Protein AF-A0A7C1PIM3-F1 (afdb_monomer_lite)

Sequence (66 aa):
MSKEIIIDHKDIATPDGITPHIEKEFKKHDLDLHVNEVEDIEDDFKAGKRRLRVKNTKYFFMPKAP

Radius of gyration: 13.8 Å; chains: 1; bounding box: 41×26×34 Å

Structure (mmCIF, N/CA/C/O backbone):
data_AF-A0A7C1PIM3-F1
#
_entry.id   AF-A0A7C1PIM3-F1
#
loop_
_atom_site.group_PDB
_atom_site.id
_atom_site.type_symbol
_atom_site.label_atom_id
_atom_site.label_alt_id
_atom_site.label_comp_id
_atom_site.label_asym_id
_atom_site.label_entity_id
_atom_site.label_seq_id
_atom_site.pdbx_PDB_ins_code
_atom_site.Cartn_x
_atom_site.Cartn_y
_atom_site.Cartn_z
_atom_site.occupancy
_atom_site.B_iso_or_equiv
_atom_site.auth_seq_id
_atom_site.auth_comp_id
_atom_site.auth_asym_id
_atom_site.auth_atom_id
_atom_site.pdbx_PDB_model_num
ATOM 1 N N . MET A 1 1 ? 6.777 12.294 -9.348 1.00 64.25 1 MET A N 1
ATOM 2 C CA . MET A 1 1 ? 5.466 12.522 -8.702 1.00 64.25 1 MET A CA 1
ATOM 3 C C . MET A 1 1 ? 5.219 11.404 -7.707 1.00 64.25 1 MET A C 1
ATOM 5 O O . MET A 1 1 ? 5.592 10.274 -8.013 1.00 64.25 1 MET A O 1
ATOM 9 N N . SER A 1 2 ? 4.636 11.715 -6.551 1.00 76.19 2 SER A N 1
ATOM 10 C CA . SER A 1 2 ? 4.123 10.720 -5.606 1.00 76.19 2 SER A CA 1
ATOM 11 C C . SER A 1 2 ? 2.656 10.404 -5.923 1.00 76.19 2 SER A C 1
ATOM 13 O O . SER A 1 2 ? 1.919 11.277 -6.383 1.00 76.19 2 SER A O 1
ATOM 15 N N . LYS A 1 3 ? 2.249 9.147 -5.736 1.00 86.38 3 LYS A N 1
ATOM 16 C CA . LYS A 1 3 ? 0.861 8.677 -5.819 1.00 86.38 3 LYS A CA 1
ATOM 17 C C . LYS A 1 3 ? 0.390 8.274 -4.424 1.00 86.38 3 LYS A C 1
ATOM 19 O O . LYS A 1 3 ? 1.183 7.792 -3.622 1.00 86.38 3 LYS A O 1
ATOM 24 N N . GLU A 1 4 ? -0.889 8.481 -4.143 1.00 90.19 4 GLU A N 1
ATOM 25 C CA . GLU A 1 4 ? -1.522 8.042 -2.900 1.00 90.19 4 GLU A CA 1
ATOM 26 C C . GLU A 1 4 ? -2.334 6.771 -3.168 1.00 90.19 4 GLU A C 1
ATOM 28 O O . GLU A 1 4 ? -3.094 6.719 -4.137 1.00 90.19 4 GLU A O 1
ATOM 33 N N . ILE A 1 5 ? -2.150 5.756 -2.326 1.00 90.75 5 ILE A N 1
ATOM 34 C CA . ILE A 1 5 ? -2.902 4.498 -2.346 1.00 90.75 5 ILE A CA 1
ATOM 35 C C . ILE A 1 5 ? -3.667 4.391 -1.033 1.00 90.75 5 ILE A C 1
ATOM 37 O O . ILE A 1 5 ? -3.100 4.621 0.033 1.00 90.75 5 ILE A O 1
ATOM 41 N N . ILE A 1 6 ? -4.940 4.013 -1.102 1.00 91.25 6 ILE A N 1
ATOM 42 C CA . ILE A 1 6 ? -5.795 3.832 0.071 1.00 91.25 6 ILE A CA 1
ATOM 43 C C . ILE A 1 6 ? -6.183 2.360 0.162 1.00 91.25 6 ILE A C 1
ATOM 45 O O . ILE A 1 6 ? -6.774 1.821 -0.769 1.00 91.25 6 ILE A O 1
ATOM 49 N N . ILE A 1 7 ? -5.885 1.727 1.292 1.00 90.44 7 ILE A N 1
ATOM 50 C CA . ILE A 1 7 ? -6.176 0.316 1.559 1.00 90.44 7 ILE A CA 1
ATOM 51 C C . ILE A 1 7 ? -7.071 0.206 2.792 1.00 90.44 7 ILE A C 1
ATOM 53 O O . ILE A 1 7 ? -6.883 0.936 3.764 1.00 90.44 7 ILE A O 1
ATOM 57 N N . ASP A 1 8 ? -8.052 -0.693 2.766 1.00 91.25 8 ASP A N 1
ATOM 58 C CA . ASP A 1 8 ? -8.895 -0.981 3.929 1.00 91.25 8 ASP A CA 1
ATOM 59 C C . ASP A 1 8 ? -8.120 -1.844 4.937 1.00 91.25 8 ASP A C 1
ATOM 61 O O . ASP A 1 8 ? -7.473 -2.824 4.567 1.00 91.25 8 ASP A O 1
ATOM 65 N N . HIS A 1 9 ? -8.184 -1.503 6.225 1.00 90.25 9 HIS A N 1
ATOM 66 C CA . HIS A 1 9 ? -7.528 -2.267 7.291 1.00 90.25 9 HIS A CA 1
ATOM 67 C C . HIS A 1 9 ? -7.997 -3.718 7.351 1.00 90.25 9 HIS A C 1
ATOM 69 O O . HIS A 1 9 ? -7.210 -4.590 7.713 1.00 90.25 9 HIS A O 1
ATOM 75 N N . LYS A 1 10 ? -9.246 -4.000 6.966 1.00 87.94 10 LYS A N 1
ATOM 76 C CA . LYS A 1 10 ? -9.779 -5.370 6.942 1.00 87.94 10 LYS A CA 1
ATOM 77 C C . LYS A 1 10 ? -9.032 -6.267 5.960 1.00 87.94 10 LYS A C 1
ATOM 79 O O . LYS A 1 10 ? -8.816 -7.439 6.256 1.00 87.94 10 LYS A O 1
ATOM 84 N N . ASP A 1 11 ? -8.598 -5.702 4.839 1.00 84.44 11 ASP A N 1
ATOM 85 C CA . ASP A 1 11 ? -7.901 -6.420 3.771 1.00 84.44 11 ASP A CA 1
ATOM 86 C C . ASP A 1 11 ? -6.438 -6.728 4.132 1.00 84.44 11 ASP A C 1
ATOM 88 O O . ASP A 1 11 ? -5.844 -7.673 3.618 1.00 84.44 11 ASP A O 1
ATOM 92 N N . ILE A 1 12 ? -5.862 -5.954 5.056 1.00 83.25 12 ILE A N 1
ATOM 93 C CA . ILE A 1 12 ? -4.475 -6.087 5.529 1.00 83.25 12 ILE A CA 1
ATOM 94 C C . ILE A 1 12 ? -4.383 -6.576 6.980 1.00 83.25 12 ILE A C 1
ATOM 96 O O . ILE A 1 12 ? -3.333 -6.469 7.610 1.00 83.25 12 ILE A O 1
ATOM 100 N N . ALA A 1 13 ? -5.476 -7.113 7.526 1.00 83.38 13 ALA A N 1
ATOM 101 C CA . ALA A 1 13 ? -5.541 -7.552 8.918 1.00 83.38 13 ALA A CA 1
ATOM 102 C C . ALA A 1 13 ? -4.695 -8.807 9.200 1.00 83.38 13 ALA A C 1
ATOM 104 O O . ALA A 1 13 ? -4.345 -9.066 10.350 1.00 83.38 13 ALA A O 1
ATOM 105 N N . THR A 1 14 ? -4.378 -9.598 8.169 1.00 83.38 14 THR A N 1
ATOM 106 C CA . THR A 1 14 ? -3.624 -10.853 8.297 1.00 83.38 14 THR A CA 1
ATOM 107 C C . THR A 1 14 ? -2.406 -10.861 7.375 1.00 83.38 14 THR A C 1
ATOM 109 O O . THR A 1 14 ? -2.508 -10.361 6.254 1.00 83.38 14 THR A O 1
ATOM 112 N N . PRO A 1 15 ? -1.271 -11.455 7.791 1.00 78.25 15 PRO A N 1
ATOM 113 C CA . PRO A 1 15 ? -0.066 -11.535 6.961 1.00 78.25 15 PRO A CA 1
ATOM 114 C C . PRO A 1 15 ? -0.315 -12.110 5.562 1.00 78.25 15 PRO A C 1
ATOM 116 O O . PRO A 1 15 ? 0.201 -11.577 4.583 1.00 78.25 15 PRO A O 1
ATOM 119 N N . ASP A 1 16 ? -1.162 -13.137 5.467 1.00 80.38 16 ASP A N 1
ATOM 120 C CA . ASP A 1 16 ? -1.492 -13.808 4.205 1.00 80.38 16 ASP A CA 1
ATOM 121 C C . ASP A 1 16 ? -2.319 -12.923 3.255 1.00 80.38 16 ASP A C 1
ATOM 123 O O . ASP A 1 16 ? -2.232 -13.066 2.035 1.00 80.38 16 ASP A O 1
ATOM 127 N N . GLY A 1 17 ? -3.106 -11.988 3.798 1.00 73.19 17 GLY A N 1
ATOM 128 C CA . GLY A 1 17 ? -3.910 -11.039 3.024 1.00 73.19 17 GLY A CA 1
ATOM 129 C C . GLY A 1 17 ? -3.140 -9.793 2.587 1.00 73.19 17 GLY A C 1
ATOM 130 O O . GLY A 1 17 ? -3.424 -9.235 1.529 1.00 73.19 17 GLY A O 1
ATOM 131 N N . ILE A 1 18 ? -2.122 -9.375 3.346 1.00 82.69 18 ILE A N 1
ATOM 132 C CA . ILE A 1 18 ? -1.412 -8.112 3.097 1.00 82.69 18 ILE A CA 1
ATOM 133 C C . ILE A 1 18 ? -0.820 -8.075 1.686 1.00 82.69 18 ILE A C 1
ATOM 135 O O . ILE A 1 18 ? -1.169 -7.203 0.895 1.00 82.69 18 ILE A O 1
ATOM 139 N N . THR A 1 19 ? 0.049 -9.024 1.345 1.00 82.75 19 THR A N 1
ATOM 140 C CA . THR A 1 19 ? 0.782 -9.014 0.070 1.00 82.75 19 THR A CA 1
ATOM 141 C C . THR A 1 19 ? -0.135 -8.983 -1.164 1.00 82.75 19 THR A C 1
ATOM 143 O O . THR A 1 19 ? 0.006 -8.058 -1.969 1.00 82.75 19 THR A O 1
ATOM 146 N N . PRO A 1 20 ? -1.113 -9.899 -1.334 1.00 86.88 20 PRO A N 1
ATOM 147 C CA . PRO A 1 20 ? -1.956 -9.910 -2.531 1.00 86.88 20 PRO A CA 1
ATOM 148 C C . PRO A 1 20 ? -2.864 -8.677 -2.650 1.00 86.88 20 PRO A C 1
ATOM 150 O O . PRO A 1 20 ? -3.106 -8.199 -3.762 1.00 86.88 20 PRO A O 1
ATOM 153 N N . HIS A 1 21 ? -3.363 -8.133 -1.534 1.00 87.94 21 HIS A N 1
ATOM 154 C CA . HIS A 1 21 ? -4.196 -6.929 -1.564 1.00 87.94 21 HIS A CA 1
ATOM 155 C C . HIS A 1 21 ? -3.377 -5.681 -1.895 1.00 87.94 21 HIS A C 1
ATOM 157 O O . HIS A 1 21 ? -3.793 -4.879 -2.731 1.00 87.94 21 HIS A O 1
ATOM 163 N N . ILE A 1 22 ? -2.187 -5.546 -1.312 1.00 86.75 22 ILE A N 1
ATOM 164 C CA . ILE A 1 22 ? -1.296 -4.425 -1.605 1.00 86.75 22 ILE A CA 1
ATOM 165 C C . ILE A 1 22 ? -0.855 -4.462 -3.076 1.00 86.75 22 ILE A C 1
ATOM 167 O O . ILE A 1 22 ? -0.970 -3.449 -3.763 1.00 86.75 22 ILE A O 1
ATOM 171 N N . GLU A 1 23 ? -0.429 -5.613 -3.606 1.00 88.12 23 GLU A N 1
ATOM 172 C CA . GLU A 1 23 ? -0.067 -5.738 -5.027 1.00 88.12 23 GLU A CA 1
ATOM 173 C C . GLU A 1 23 ? -1.219 -5.357 -5.964 1.00 88.12 23 GLU A C 1
ATOM 175 O O . GLU A 1 23 ? -1.011 -4.699 -6.989 1.00 88.12 23 GLU A O 1
ATOM 180 N N . LYS A 1 24 ? -2.446 -5.763 -5.619 1.00 89.44 24 LYS A N 1
ATOM 181 C CA . LYS A 1 24 ? -3.648 -5.424 -6.382 1.00 89.4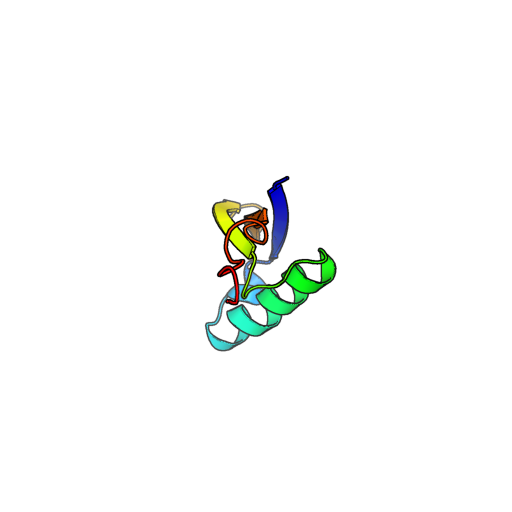4 24 LYS A CA 1
ATOM 182 C C . LYS A 1 24 ? -3.897 -3.919 -6.394 1.00 89.44 24 LYS A C 1
ATOM 184 O O . LYS A 1 24 ? -4.164 -3.372 -7.464 1.00 89.44 24 LYS A O 1
ATOM 189 N N . GLU A 1 25 ? -3.807 -3.252 -5.245 1.00 90.44 25 GLU A N 1
ATOM 190 C CA . GLU A 1 25 ? -3.983 -1.799 -5.176 1.00 90.44 25 GLU A CA 1
ATOM 191 C C . GLU A 1 25 ? -2.866 -1.064 -5.926 1.00 90.44 25 GLU A C 1
ATOM 193 O O . GLU A 1 25 ? -3.155 -0.187 -6.736 1.00 90.44 25 GLU A O 1
ATOM 198 N N . PHE A 1 26 ? -1.605 -1.477 -5.788 1.00 88.94 26 PHE A N 1
ATOM 199 C CA . PHE A 1 26 ? -0.502 -0.898 -6.564 1.00 88.94 26 PHE A CA 1
ATOM 200 C C . PHE A 1 26 ? -0.756 -0.995 -8.075 1.00 88.94 26 PHE A C 1
ATOM 202 O O . PHE A 1 26 ? -0.689 0.022 -8.770 1.00 88.94 26 PHE A O 1
ATOM 209 N N . LYS A 1 27 ? -1.158 -2.169 -8.581 1.00 87.94 27 LYS A N 1
ATOM 210 C CA . LYS A 1 27 ? -1.477 -2.362 -10.007 1.00 87.94 27 LYS A CA 1
ATOM 211 C C . LYS A 1 27 ? -2.627 -1.476 -10.489 1.00 87.94 27 LYS A C 1
ATOM 213 O O . LYS A 1 27 ? -2.538 -0.936 -11.587 1.00 87.94 27 LYS A O 1
ATOM 218 N N . LYS A 1 28 ? -3.683 -1.280 -9.685 1.00 88.31 28 LYS A N 1
ATOM 219 C CA . LYS A 1 28 ? -4.792 -0.360 -10.026 1.00 88.31 28 LYS A CA 1
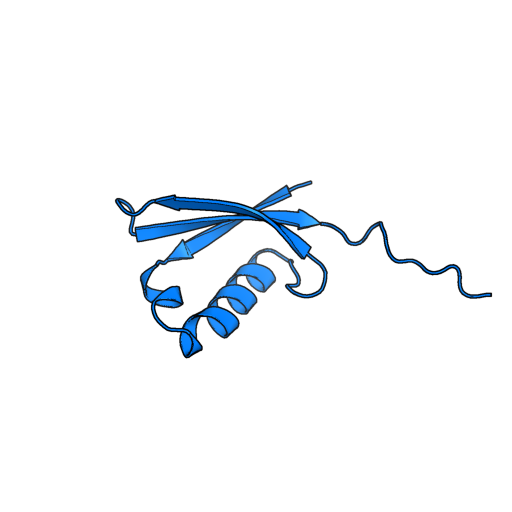ATOM 220 C C . LYS A 1 28 ? -4.329 1.083 -10.211 1.00 88.31 28 LYS A C 1
ATOM 222 O O . LYS A 1 28 ? -4.960 1.837 -10.944 1.00 88.31 28 LYS A O 1
ATOM 227 N N . HIS A 1 29 ? -3.255 1.463 -9.529 1.00 84.62 29 HIS A N 1
ATOM 228 C CA . HIS A 1 29 ? -2.658 2.786 -9.612 1.00 84.62 29 HIS A CA 1
ATOM 229 C C . HIS A 1 29 ? -1.479 2.847 -10.599 1.00 84.62 29 HIS A C 1
ATOM 231 O O . HIS A 1 29 ? -0.725 3.819 -10.551 1.00 84.62 29 HIS A O 1
ATOM 237 N N . ASP A 1 30 ? -1.302 1.865 -11.493 1.00 85.06 30 ASP A N 1
ATOM 238 C CA . ASP A 1 30 ? -0.156 1.750 -12.416 1.00 85.06 30 ASP A CA 1
ATOM 239 C C . ASP A 1 30 ? 1.205 1.800 -11.694 1.00 85.06 30 ASP A C 1
ATOM 241 O O . ASP A 1 30 ? 2.172 2.402 -12.172 1.00 85.06 30 ASP A O 1
ATOM 245 N N . LEU A 1 31 ? 1.260 1.221 -10.495 1.00 84.94 31 LEU A N 1
ATOM 246 C CA . LEU A 1 31 ? 2.459 1.082 -9.676 1.00 84.94 31 LEU A CA 1
ATOM 247 C C . LEU A 1 31 ? 2.859 -0.392 -9.591 1.00 84.94 31 LEU A C 1
ATOM 249 O O . LEU A 1 31 ? 2.041 -1.302 -9.723 1.00 84.94 31 LEU A O 1
ATOM 253 N N . ASP A 1 32 ? 4.139 -0.616 -9.349 1.00 82.44 32 ASP A N 1
ATOM 254 C CA . ASP A 1 32 ? 4.766 -1.922 -9.237 1.00 82.44 32 ASP A CA 1
ATOM 255 C C . ASP A 1 32 ? 5.541 -1.975 -7.916 1.00 82.44 32 ASP A C 1
ATOM 257 O O . ASP A 1 32 ? 6.415 -1.154 -7.642 1.00 82.44 32 ASP A O 1
ATOM 261 N N . LEU A 1 33 ? 5.179 -2.936 -7.068 1.00 81.75 33 LEU A N 1
ATOM 262 C CA . LEU A 1 33 ? 5.709 -3.065 -5.713 1.00 81.75 33 LEU A CA 1
ATOM 263 C C . LEU A 1 33 ? 7.230 -3.298 -5.681 1.00 81.75 33 LEU A C 1
ATOM 265 O O . LEU A 1 33 ? 7.875 -3.011 -4.679 1.00 81.75 33 LEU A O 1
ATOM 269 N N . HIS A 1 34 ? 7.815 -3.800 -6.773 1.00 81.31 34 HIS A N 1
ATOM 270 C CA . HIS A 1 34 ? 9.252 -4.060 -6.869 1.00 81.31 34 HIS A CA 1
ATOM 271 C C . HIS A 1 34 ? 10.075 -2.819 -7.228 1.00 81.31 34 HIS A C 1
ATOM 273 O O . HIS A 1 34 ? 11.302 -2.848 -7.145 1.00 81.31 34 HIS A O 1
ATOM 279 N N . VAL A 1 35 ? 9.425 -1.747 -7.683 1.00 79.56 35 VAL A N 1
ATOM 280 C CA . VAL A 1 35 ? 10.098 -0.580 -8.283 1.00 79.56 35 VAL A CA 1
ATOM 281 C C . VAL A 1 35 ? 9.556 0.752 -7.780 1.00 79.56 35 VAL A C 1
ATOM 283 O O . VAL A 1 35 ? 10.022 1.813 -8.191 1.00 79.56 35 VAL A O 1
ATOM 286 N N . ASN A 1 36 ? 8.523 0.708 -6.952 1.00 84.44 36 ASN A N 1
ATOM 287 C CA . ASN A 1 36 ? 7.917 1.856 -6.319 1.00 84.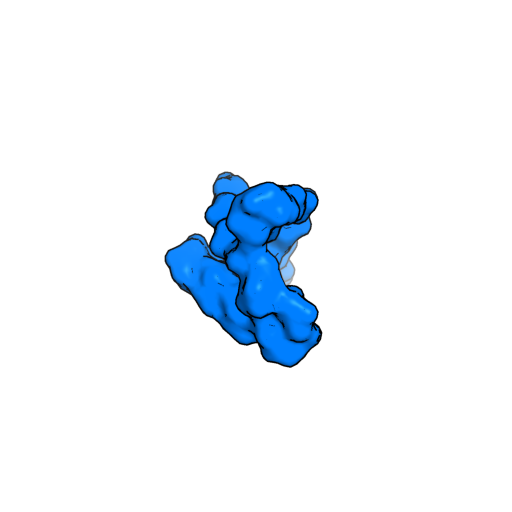44 36 ASN A CA 1
ATOM 288 C C . ASN A 1 36 ? 8.108 1.728 -4.814 1.00 84.44 36 ASN A C 1
ATOM 290 O O . ASN A 1 36 ? 7.863 0.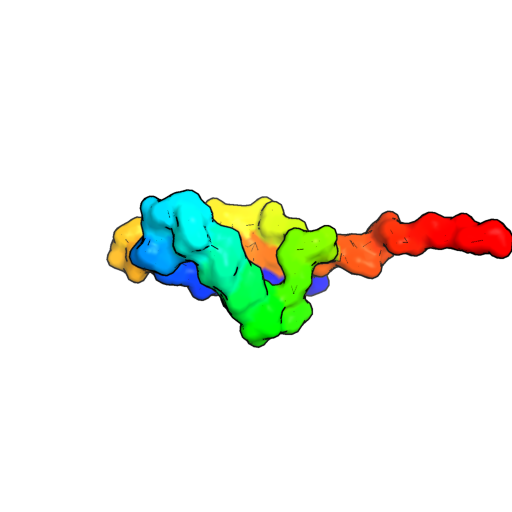675 -4.235 1.00 84.44 36 ASN A O 1
ATOM 294 N N . GLU A 1 37 ? 8.543 2.814 -4.189 1.00 85.00 37 GLU A N 1
ATOM 295 C CA . GLU A 1 37 ? 8.861 2.842 -2.766 1.00 85.00 37 GLU A CA 1
ATOM 296 C C . GLU A 1 37 ? 7.782 3.616 -2.014 1.00 85.00 37 GLU A C 1
ATOM 298 O O . GLU A 1 37 ? 7.309 4.656 -2.481 1.00 85.00 37 GLU A O 1
ATOM 303 N N . VAL A 1 38 ? 7.380 3.099 -0.855 1.00 88.25 38 VAL A N 1
ATOM 304 C CA . VAL A 1 38 ? 6.480 3.799 0.062 1.00 88.25 38 VAL A CA 1
ATOM 305 C C . VAL A 1 38 ? 7.312 4.802 0.859 1.00 88.25 38 VAL A C 1
ATOM 307 O O . VAL A 1 38 ? 8.166 4.406 1.641 1.00 88.25 38 VAL A O 1
ATOM 310 N N . GLU A 1 39 ? 7.070 6.095 0.652 1.00 89.81 39 GLU A N 1
ATOM 311 C CA . GLU A 1 39 ? 7.731 7.171 1.402 1.00 89.81 39 GLU A CA 1
ATOM 312 C C . GLU A 1 39 ? 7.058 7.440 2.747 1.00 89.81 39 GLU A C 1
ATOM 314 O O . GLU A 1 39 ? 7.720 7.885 3.679 1.00 89.81 39 GLU A O 1
ATOM 319 N N . ASP A 1 40 ? 5.746 7.217 2.838 1.00 91.19 40 ASP A N 1
ATOM 320 C CA . ASP A 1 40 ? 4.976 7.539 4.036 1.00 91.19 40 ASP A CA 1
ATOM 321 C C . ASP A 1 40 ? 3.781 6.600 4.210 1.00 91.19 40 ASP A C 1
ATOM 323 O O . ASP A 1 40 ? 3.188 6.133 3.228 1.00 91.19 40 ASP A O 1
ATOM 327 N N . ILE A 1 41 ? 3.440 6.335 5.471 1.00 91.44 41 ILE A N 1
ATOM 328 C CA . ILE A 1 41 ? 2.342 5.460 5.882 1.00 91.44 41 ILE A CA 1
ATOM 329 C C . ILE A 1 41 ? 1.527 6.182 6.948 1.00 91.44 41 ILE A C 1
ATOM 331 O O . ILE A 1 41 ? 2.019 6.445 8.043 1.00 91.44 41 ILE A O 1
ATOM 335 N N . GLU A 1 42 ? 0.252 6.420 6.655 1.00 93.81 42 GLU A N 1
ATOM 336 C CA . GLU A 1 42 ? -0.691 7.021 7.595 1.00 93.81 42 GLU A CA 1
ATOM 337 C C . GLU A 1 42 ? -1.877 6.079 7.825 1.00 93.81 42 GLU A C 1
ATOM 339 O O . GLU A 1 42 ? -2.549 5.656 6.883 1.00 93.81 42 GLU A O 1
ATOM 344 N N . ASP A 1 43 ? -2.149 5.752 9.087 1.00 91.94 43 ASP A N 1
ATOM 345 C CA . ASP A 1 43 ? -3.295 4.933 9.475 1.00 91.94 43 ASP A CA 1
ATOM 346 C C . ASP A 1 43 ? -4.435 5.804 10.018 1.00 91.94 43 ASP A C 1
ATOM 348 O O . ASP A 1 43 ? -4.336 6.413 11.083 1.00 91.94 43 ASP A O 1
ATOM 352 N N . ASP A 1 44 ? -5.565 5.801 9.313 1.00 91.50 44 ASP A N 1
ATOM 353 C CA . ASP A 1 44 ? -6.828 6.368 9.770 1.00 91.50 44 ASP A CA 1
ATOM 354 C C . ASP A 1 44 ? -7.690 5.256 10.379 1.00 91.50 44 ASP A C 1
ATOM 356 O O . ASP A 1 44 ? -8.562 4.667 9.732 1.00 91.50 44 ASP A O 1
ATOM 360 N N . PHE A 1 45 ? -7.447 4.964 11.658 1.00 87.62 45 PHE A N 1
ATOM 361 C CA . PHE A 1 45 ? -8.200 3.950 12.404 1.00 87.62 45 PHE A CA 1
ATOM 362 C C . PHE A 1 45 ? -9.682 4.302 12.582 1.00 87.62 45 PHE A C 1
ATOM 364 O O . PHE A 1 45 ? -10.495 3.406 12.802 1.00 87.62 45 PHE A O 1
ATOM 371 N N . LYS A 1 46 ? -10.063 5.584 12.476 1.00 89.88 46 LYS A N 1
ATOM 372 C CA . LYS A 1 46 ? -11.477 5.986 12.539 1.00 89.88 46 LYS A CA 1
ATOM 373 C C . LYS A 1 46 ? -12.208 5.601 11.258 1.00 89.88 46 LYS A C 1
ATOM 375 O O . LYS A 1 46 ? -13.347 5.150 11.325 1.00 89.88 46 LYS A O 1
ATOM 380 N N . ALA A 1 47 ? -11.555 5.768 10.110 1.00 86.75 47 ALA A N 1
ATOM 381 C CA . ALA A 1 47 ? -12.088 5.361 8.814 1.00 86.75 47 ALA A CA 1
ATOM 382 C C . ALA A 1 47 ? -11.804 3.887 8.468 1.00 86.75 47 ALA A C 1
ATOM 384 O O . ALA A 1 47 ? -12.360 3.391 7.489 1.00 86.75 47 ALA A O 1
ATOM 385 N N . GLY A 1 48 ? -10.947 3.206 9.238 1.00 92.06 48 GLY A N 1
ATOM 386 C CA . GLY A 1 48 ? -10.502 1.836 8.976 1.00 92.06 48 GLY A CA 1
ATOM 387 C C . GLY A 1 48 ? -9.619 1.729 7.733 1.00 92.06 48 GLY A C 1
ATOM 388 O O . GLY A 1 48 ? -9.751 0.775 6.972 1.00 92.06 48 GLY A O 1
ATOM 389 N N . LYS A 1 49 ? -8.777 2.734 7.469 1.00 92.44 49 LYS A N 1
ATOM 390 C CA . LYS A 1 49 ? -7.998 2.842 6.228 1.00 92.44 49 LYS A CA 1
ATOM 391 C C . LYS A 1 49 ? -6.526 3.113 6.502 1.00 92.44 49 LYS A C 1
ATOM 393 O O . LYS A 1 49 ? -6.190 3.888 7.388 1.00 92.44 49 LYS A O 1
ATOM 398 N N . ARG A 1 50 ? -5.661 2.553 5.662 1.00 91.38 50 ARG A N 1
ATOM 399 C CA . ARG A 1 50 ? -4.242 2.889 5.549 1.00 91.38 50 ARG A CA 1
ATOM 400 C C . ARG A 1 50 ? -4.008 3.668 4.267 1.00 91.38 50 ARG A C 1
ATOM 402 O O . ARG A 1 50 ? -4.415 3.226 3.194 1.00 91.38 50 ARG A O 1
ATOM 409 N N . ARG A 1 51 ? -3.334 4.807 4.368 1.00 92.38 51 ARG A N 1
ATOM 410 C CA . ARG A 1 51 ? -2.868 5.592 3.228 1.00 92.38 51 ARG A CA 1
ATOM 411 C C . ARG A 1 51 ? -1.378 5.362 3.054 1.00 92.38 51 ARG A C 1
ATOM 413 O O . ARG A 1 51 ? -0.613 5.490 4.005 1.00 92.38 51 ARG A O 1
ATOM 420 N N . LEU A 1 52 ? -0.979 5.013 1.841 1.00 91.75 52 LEU A N 1
ATOM 421 C CA . LEU A 1 52 ? 0.416 4.888 1.452 1.00 91.75 52 LEU A CA 1
ATOM 422 C C . LEU A 1 52 ? 0.739 6.007 0.478 1.00 91.75 52 LEU A C 1
ATOM 424 O O . LEU A 1 52 ? 0.087 6.138 -0.563 1.00 91.75 52 LEU A O 1
ATOM 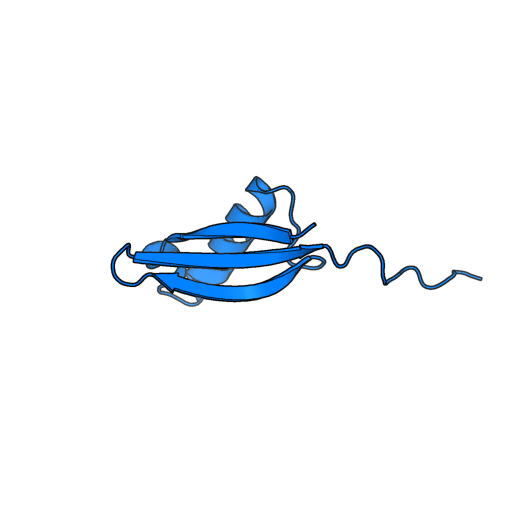428 N N . ARG A 1 53 ? 1.778 6.780 0.779 1.00 90.94 53 ARG A N 1
ATOM 429 C CA . ARG A 1 53 ? 2.360 7.702 -0.187 1.00 90.94 53 ARG A CA 1
ATOM 430 C C . ARG A 1 53 ? 3.504 6.998 -0.887 1.00 90.94 53 ARG A C 1
ATOM 432 O O . ARG A 1 53 ? 4.515 6.677 -0.275 1.00 90.94 53 ARG A O 1
ATOM 439 N N . VAL A 1 54 ? 3.339 6.756 -2.177 1.00 89.44 54 VAL A N 1
ATOM 440 C CA . VAL A 1 54 ? 4.270 5.970 -2.979 1.00 89.44 54 VAL A CA 1
ATOM 441 C C . VAL A 1 54 ? 4.986 6.871 -3.968 1.00 89.44 54 VAL A C 1
ATOM 443 O O . VAL A 1 54 ? 4.355 7.613 -4.724 1.00 89.44 54 VAL A O 1
ATOM 446 N N . LYS A 1 55 ? 6.312 6.792 -4.008 1.00 84.88 55 LYS A N 1
ATOM 447 C CA . LYS A 1 55 ? 7.135 7.489 -4.990 1.00 84.88 55 LYS A CA 1
ATOM 448 C C . LYS A 1 55 ? 7.604 6.544 -6.073 1.00 84.88 55 LYS A C 1
ATOM 450 O O . LYS A 1 55 ? 7.901 5.369 -5.864 1.00 84.88 55 LYS A O 1
ATOM 455 N N . ASN A 1 56 ? 7.689 7.094 -7.276 1.00 73.19 56 ASN A N 1
ATOM 456 C CA . ASN A 1 56 ? 8.315 6.400 -8.379 1.00 73.19 56 ASN A CA 1
ATOM 457 C C . ASN A 1 56 ? 9.838 6.519 -8.290 1.00 73.19 56 ASN A C 1
ATOM 459 O O . ASN A 1 56 ? 10.375 7.614 -8.464 1.00 73.19 56 ASN A O 1
ATOM 463 N N . THR A 1 57 ? 10.515 5.403 -8.014 1.00 67.12 57 THR A N 1
ATOM 464 C CA . THR A 1 57 ? 11.980 5.335 -7.935 1.00 67.12 57 THR A CA 1
ATOM 465 C C . THR A 1 57 ? 12.618 4.839 -9.242 1.00 67.12 57 THR A C 1
ATOM 467 O O . THR A 1 57 ? 13.845 4.859 -9.351 1.00 67.12 57 THR A O 1
ATOM 470 N N . LYS A 1 58 ? 11.830 4.528 -10.297 1.00 55.25 58 LYS A N 1
ATOM 471 C CA . LYS A 1 58 ? 12.303 4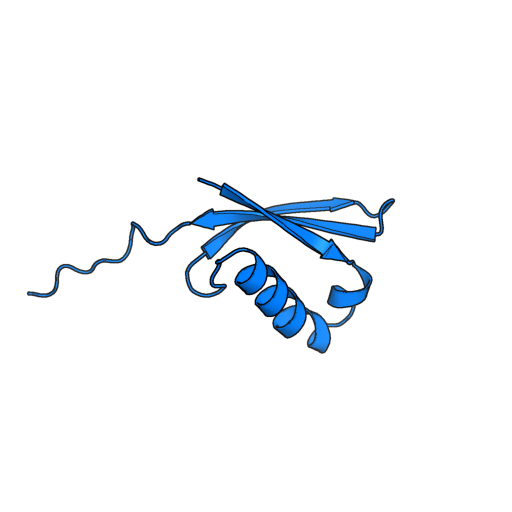.051 -11.626 1.00 55.25 58 LYS A CA 1
ATOM 472 C C . LYS A 1 58 ? 13.225 4.994 -12.422 1.00 55.25 58 LYS A C 1
ATOM 474 O O . LYS A 1 58 ? 13.516 4.703 -13.576 1.00 55.25 58 LYS A O 1
ATOM 479 N N . TYR A 1 59 ? 13.761 6.065 -11.842 1.00 51.38 59 TYR A N 1
ATOM 480 C CA . TYR A 1 59 ? 14.808 6.862 -12.496 1.00 51.38 59 TYR A CA 1
ATOM 481 C C . TYR A 1 59 ? 16.239 6.596 -11.998 1.00 51.38 59 TYR A C 1
ATOM 483 O O . TYR A 1 59 ? 17.152 7.227 -12.519 1.00 51.38 59 TYR A O 1
ATOM 491 N N . PHE A 1 60 ? 16.482 5.666 -11.059 1.00 48.31 60 PHE A N 1
ATOM 492 C CA . PHE A 1 60 ? 17.828 5.501 -10.469 1.00 48.31 60 PHE A CA 1
ATOM 493 C C . PHE A 1 60 ? 18.578 4.185 -10.724 1.00 48.31 60 PHE A C 1
ATOM 495 O O . PHE A 1 60 ? 19.730 4.080 -10.315 1.00 48.31 60 PHE A O 1
ATOM 502 N N . PHE A 1 61 ? 18.023 3.223 -11.465 1.00 46.09 61 PHE A N 1
ATOM 503 C CA . PHE A 1 61 ? 18.763 2.005 -11.834 1.00 46.09 61 PHE A CA 1
ATOM 504 C C . PHE A 1 61 ? 18.746 1.751 -13.343 1.00 46.09 61 PHE A C 1
ATOM 506 O O . PHE A 1 61 ? 18.168 0.789 -13.834 1.00 46.09 61 PHE A O 1
ATOM 513 N N . MET A 1 62 ? 19.439 2.615 -14.085 1.00 49.59 62 MET A N 1
ATOM 514 C CA . MET A 1 62 ? 20.178 2.162 -15.262 1.00 49.59 62 MET A CA 1
ATOM 515 C C . MET A 1 62 ? 21.634 1.966 -14.825 1.00 49.59 62 MET A C 1
ATOM 517 O O . MET A 1 62 ? 22.364 2.957 -14.744 1.00 49.59 62 MET A O 1
ATOM 521 N N . PRO A 1 63 ? 22.118 0.740 -14.549 1.00 46.84 63 PRO A N 1
ATOM 522 C CA . PRO A 1 63 ? 23.533 0.502 -14.769 1.00 46.84 63 PRO A CA 1
ATOM 523 C C . PRO A 1 63 ? 23.775 0.799 -16.252 1.00 46.84 63 PRO A C 1
ATOM 525 O O . PRO A 1 63 ? 23.098 0.237 -17.116 1.00 46.84 63 PRO A O 1
ATOM 528 N N . LYS A 1 64 ? 24.687 1.728 -16.556 1.00 41.97 64 LYS A N 1
ATOM 529 C CA . LYS A 1 64 ? 25.244 1.827 -17.908 1.00 41.97 64 LYS A CA 1
ATOM 530 C C . LYS A 1 64 ? 25.815 0.449 -18.237 1.00 41.97 64 LYS A C 1
ATOM 532 O O . LYS A 1 64 ? 26.845 0.067 -17.689 1.00 41.97 64 LYS A O 1
ATOM 537 N N . ALA A 1 65 ? 25.093 -0.312 -19.051 1.00 47.12 65 ALA A N 1
ATOM 538 C CA . ALA A 1 65 ? 25.633 -1.486 -19.710 1.00 47.12 65 ALA A CA 1
ATOM 539 C C . ALA A 1 65 ? 26.720 -1.016 -20.709 1.00 47.12 65 ALA A C 1
ATOM 541 O O . ALA A 1 65 ? 26.623 0.121 -21.180 1.00 47.12 65 ALA A O 1
ATOM 542 N N . PRO A 1 66 ? 27.765 -1.835 -20.923 1.00 58.50 66 PRO A N 1
ATOM 543 C CA . PRO A 1 66 ? 29.122 -1.421 -21.303 1.00 58.50 66 PRO A CA 1
ATOM 544 C C . PRO A 1 66 ? 29.258 -0.743 -22.668 1.00 58.50 66 PRO A C 1
ATOM 546 O O . PRO A 1 66 ? 28.467 -1.064 -23.583 1.00 58.50 66 PRO A O 1
#

Foldseek 3Di:
DKDKFKDALVQCVDPVRNVVRVQVRCVVVVHHPVFKDFPDWDDDVVVRMIMTTIDGNVPPDDPPDD

Secondary structure (DSSP, 8-state):
-EEEEEEETTTTSSHHHHHHHHHHHHHHTT--TTTEEEEEEEEETTTTEEEEEEEE-TTS------

pLDDT: mean 81.02, std 13.88, range [41.97, 93.81]